Protein AF-A0A7Y9J6S9-F1 (afdb_monomer)

Structure (mmCIF, N/CA/C/O backbone):
data_AF-A0A7Y9J6S9-F1
#
_entry.id   AF-A0A7Y9J6S9-F1
#
loop_
_atom_site.group_PDB
_atom_site.id
_atom_site.type_symbol
_atom_site.label_atom_id
_atom_site.label_alt_id
_atom_site.label_comp_id
_atom_site.label_asym_id
_atom_site.label_entity_id
_atom_site.label_seq_id
_atom_site.pdbx_PDB_ins_code
_atom_site.Cartn_x
_atom_site.Cartn_y
_atom_site.Cartn_z
_atom_site.occupancy
_atom_site.B_iso_or_equiv
_atom_site.auth_seq_id
_atom_site.auth_comp_id
_atom_site.auth_asym_id
_atom_site.auth_atom_id
_atom_site.pdbx_PDB_model_num
ATOM 1 N N . MET A 1 1 ? -29.441 -12.252 9.678 1.00 47.00 1 MET A N 1
ATOM 2 C CA . MET A 1 1 ? -28.697 -13.513 9.481 1.00 47.00 1 MET A CA 1
ATOM 3 C C . MET A 1 1 ? -28.732 -13.876 8.002 1.00 47.00 1 MET A C 1
ATOM 5 O O . MET A 1 1 ? -29.676 -14.506 7.558 1.00 47.00 1 MET A O 1
ATOM 9 N N . MET A 1 2 ? -27.734 -13.419 7.250 1.00 43.47 2 MET A N 1
ATOM 10 C CA . MET A 1 2 ? -27.368 -13.850 5.893 1.00 43.47 2 MET A CA 1
ATOM 11 C C . MET A 1 2 ? -25.833 -13.794 5.923 1.00 43.47 2 MET A C 1
ATOM 13 O O . MET A 1 2 ? -25.312 -12.742 6.261 1.00 43.47 2 MET A O 1
ATOM 17 N N . GLY A 1 3 ? -25.049 -14.852 5.751 1.00 36.97 3 GLY A N 1
ATOM 18 C CA . GLY A 1 3 ? -25.221 -16.038 4.923 1.00 36.97 3 GLY A CA 1
ATOM 19 C C . GLY A 1 3 ? -24.042 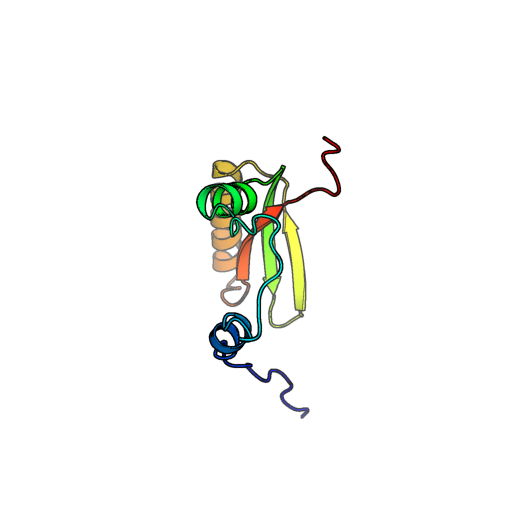-16.034 3.950 1.00 36.97 3 GLY A C 1
ATOM 20 O O . GLY A 1 3 ? -24.113 -15.367 2.921 1.00 36.97 3 GLY A O 1
ATOM 21 N N . ASP A 1 4 ? -22.956 -16.689 4.360 1.00 44.31 4 ASP A N 1
ATOM 22 C CA . ASP A 1 4 ? -21.620 -16.715 3.757 1.00 44.31 4 ASP A CA 1
ATOM 23 C C . ASP A 1 4 ? -21.607 -16.845 2.226 1.00 44.31 4 ASP A C 1
ATOM 25 O O . ASP A 1 4 ? -22.188 -17.770 1.656 1.00 44.31 4 ASP A O 1
ATOM 29 N N . ARG A 1 5 ? -20.885 -15.937 1.553 1.00 49.25 5 ARG A N 1
ATOM 30 C CA . ARG A 1 5 ? -20.575 -16.025 0.111 1.00 49.25 5 ARG A CA 1
ATOM 31 C C . ARG A 1 5 ? -19.086 -15.967 -0.224 1.00 49.25 5 ARG A C 1
ATOM 33 O O . ARG A 1 5 ? -18.735 -15.908 -1.399 1.00 49.25 5 ARG A O 1
ATOM 40 N N . PHE A 1 6 ? -18.203 -16.065 0.765 1.00 39.94 6 PHE A N 1
ATOM 41 C CA . PHE A 1 6 ? -16.784 -16.291 0.500 1.00 39.94 6 PHE A CA 1
ATOM 42 C C . PHE A 1 6 ? -16.523 -17.791 0.371 1.00 39.94 6 PHE A C 1
ATOM 44 O O . PHE A 1 6 ? -16.030 -18.441 1.287 1.00 39.94 6 PHE A O 1
ATOM 51 N N . ALA A 1 7 ? -16.870 -18.353 -0.787 1.00 40.53 7 ALA A N 1
ATOM 52 C CA . ALA A 1 7 ? -16.266 -19.608 -1.204 1.00 40.53 7 ALA A CA 1
ATOM 53 C C . ALA A 1 7 ? -14.783 -19.324 -1.482 1.00 40.53 7 ALA A C 1
ATOM 55 O O . ALA A 1 7 ? -14.431 -18.760 -2.523 1.00 40.53 7 ALA A O 1
ATOM 56 N N . SER A 1 8 ? -13.918 -19.677 -0.529 1.00 47.06 8 SER A N 1
ATOM 57 C CA . SER A 1 8 ? -12.490 -19.829 -0.771 1.00 47.06 8 SER A CA 1
ATOM 58 C C . SER A 1 8 ? -12.327 -20.890 -1.854 1.00 47.06 8 SER A C 1
ATOM 60 O O . SER A 1 8 ? -12.471 -22.085 -1.610 1.00 47.06 8 SER A O 1
ATOM 62 N N . HIS A 1 9 ? -12.089 -20.458 -3.088 1.00 40.41 9 HIS A N 1
ATOM 63 C CA . HIS A 1 9 ? -11.676 -21.383 -4.128 1.00 40.41 9 HIS A CA 1
ATOM 64 C C . HIS A 1 9 ? -10.227 -21.758 -3.798 1.00 40.41 9 HIS A C 1
ATOM 66 O O . HIS A 1 9 ? -9.369 -20.869 -3.800 1.00 40.41 9 HIS A O 1
ATOM 72 N N . PRO A 1 10 ? -9.927 -23.019 -3.435 1.00 39.97 10 PRO A N 1
ATOM 73 C CA . PRO A 1 10 ? -8.545 -23.429 -3.269 1.00 39.97 10 PRO A CA 1
ATOM 74 C C . PRO A 1 10 ? -7.833 -23.229 -4.610 1.00 39.97 10 PRO A C 1
ATOM 76 O O . PRO A 1 10 ? -8.348 -23.598 -5.664 1.00 39.97 10 PRO A O 1
ATOM 79 N N . CYS A 1 11 ? -6.650 -22.618 -4.560 1.00 41.34 11 CYS A N 1
ATOM 80 C CA . CYS A 1 11 ? -5.790 -22.295 -5.701 1.00 41.34 11 CYS A CA 1
ATOM 81 C C . CYS A 1 11 ? -5.156 -23.560 -6.329 1.00 41.34 11 CYS A C 1
ATOM 83 O O . CYS A 1 11 ? -3.971 -23.596 -6.639 1.00 41.34 11 CYS A O 1
ATOM 85 N N . THR A 1 12 ? -5.923 -24.643 -6.455 1.00 43.28 12 THR A N 1
ATOM 86 C CA . THR A 1 12 ? -5.482 -25.956 -6.947 1.00 43.28 12 THR A CA 1
ATOM 87 C C . THR A 1 12 ? -5.715 -26.157 -8.446 1.00 43.28 12 THR A C 1
ATOM 89 O O . THR A 1 12 ? -5.281 -27.167 -8.988 1.00 43.28 12 THR A O 1
ATOM 92 N N . ASP A 1 13 ? -6.341 -25.203 -9.144 1.00 42.28 13 ASP A N 1
ATOM 93 C CA . ASP A 1 13 ? -6.607 -25.307 -10.590 1.00 42.28 13 ASP A CA 1
ATOM 94 C C . ASP A 1 13 ? -5.499 -24.731 -11.493 1.00 42.28 13 ASP A C 1
ATOM 96 O O . ASP A 1 13 ? -5.555 -24.899 -12.714 1.00 42.28 13 ASP A O 1
ATOM 100 N N . LEU A 1 14 ? -4.449 -24.114 -10.931 1.00 46.19 14 LEU A N 1
ATOM 101 C CA . LEU A 1 14 ? -3.353 -23.556 -11.738 1.00 46.19 14 LEU A CA 1
ATOM 102 C C . LEU A 1 14 ? -2.584 -24.652 -12.504 1.00 46.19 14 LEU A C 1
ATOM 104 O O . LEU A 1 14 ? -2.203 -24.461 -13.657 1.00 46.19 14 LEU A O 1
ATOM 108 N N . GLU A 1 15 ? -2.422 -25.838 -11.906 1.00 44.34 15 GLU A N 1
ATOM 109 C CA . GLU A 1 15 ? -1.678 -26.951 -12.517 1.00 44.34 15 GLU A CA 1
ATOM 110 C C . GLU A 1 15 ? -2.413 -27.605 -13.698 1.00 44.34 15 GLU A C 1
ATOM 112 O O . GLU A 1 15 ? -1.786 -28.210 -14.572 1.00 44.34 15 GLU A O 1
ATOM 117 N N . ARG A 1 16 ? -3.746 -27.474 -13.771 1.00 45.31 16 ARG A N 1
ATOM 118 C CA . ARG A 1 16 ? -4.541 -28.003 -14.890 1.00 45.31 16 ARG A CA 1
ATOM 119 C C . ARG A 1 16 ? -4.407 -27.130 -16.137 1.00 45.31 16 ARG A C 1
ATOM 121 O O . ARG A 1 16 ? -4.424 -27.666 -17.243 1.00 45.31 16 ARG A O 1
ATOM 128 N N . SER A 1 17 ? -4.243 -25.819 -15.966 1.00 51.09 17 SER A N 1
ATOM 129 C CA . SER A 1 17 ? -4.164 -24.870 -17.082 1.00 51.09 17 SER A CA 1
ATOM 130 C C . SER A 1 17 ? -2.811 -24.878 -17.807 1.00 51.09 17 SER A C 1
ATOM 132 O O . SER A 1 17 ? -2.711 -24.329 -18.900 1.00 51.09 17 SER A O 1
ATOM 134 N N . LEU A 1 18 ? -1.784 -25.508 -17.223 1.00 54.47 18 LEU A N 1
ATOM 135 C CA . LEU A 1 18 ? -0.414 -25.557 -17.751 1.00 54.47 18 LEU A CA 1
ATOM 136 C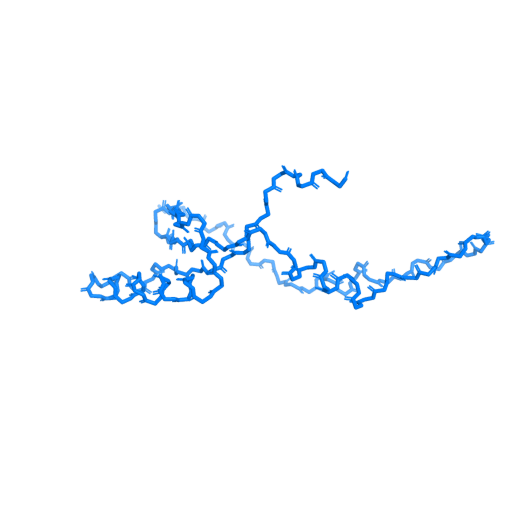 C . LEU A 1 18 ? -0.079 -26.855 -18.508 1.00 54.47 18 LEU A C 1
ATOM 138 O O . LEU A 1 18 ? 1.057 -27.029 -18.947 1.00 54.47 18 LEU A O 1
ATOM 142 N N . ARG A 1 19 ? -1.028 -27.789 -18.674 1.00 50.31 19 ARG A N 1
ATOM 143 C CA . ARG A 1 19 ? -0.779 -29.001 -19.470 1.00 50.31 19 ARG A CA 1
ATOM 144 C C . ARG A 1 19 ? -0.950 -28.703 -20.963 1.00 50.31 19 ARG A C 1
ATOM 146 O O . ARG A 1 19 ? -2.057 -28.346 -21.366 1.00 50.31 19 ARG A O 1
ATOM 153 N N . PRO A 1 20 ? 0.080 -28.903 -21.803 1.00 48.16 20 PRO A N 1
ATOM 154 C CA . PRO A 1 20 ? -0.085 -28.770 -23.240 1.00 48.16 20 PRO A CA 1
ATOM 155 C C . PRO A 1 20 ? -0.981 -29.903 -23.755 1.00 48.16 20 PRO A C 1
ATOM 157 O O . PRO A 1 20 ? -0.756 -31.082 -23.469 1.00 48.16 20 PRO A O 1
ATOM 160 N N . ALA A 1 21 ? -2.024 -29.534 -24.499 1.00 53.03 21 ALA A N 1
ATOM 161 C CA . ALA A 1 21 ? -2.858 -30.478 -25.227 1.00 53.03 21 ALA A CA 1
ATOM 162 C C . ALA A 1 21 ? -2.017 -31.099 -26.352 1.00 53.03 21 ALA A C 1
ATOM 164 O O . ALA A 1 21 ? -1.552 -30.398 -27.246 1.00 53.03 21 ALA A O 1
ATOM 165 N N . GLY A 1 22 ? -1.770 -32.407 -26.285 1.00 46.69 22 GLY A N 1
ATOM 166 C CA . GLY A 1 22 ? -1.064 -33.122 -27.345 1.00 46.69 22 GLY A CA 1
ATOM 167 C C . GLY A 1 22 ? -1.904 -33.204 -28.622 1.00 46.69 22 GLY A C 1
ATOM 168 O O . GLY A 1 22 ? -3.079 -33.564 -28.550 1.00 46.69 22 GLY A O 1
ATOM 169 N N . GLY A 1 23 ? -1.286 -32.913 -29.774 1.00 41.62 23 GLY A N 1
ATOM 170 C CA . GLY A 1 23 ? -1.873 -33.166 -31.094 1.00 41.62 23 GLY A CA 1
ATOM 171 C C . GLY A 1 23 ? -1.289 -32.353 -32.257 1.00 41.62 23 GLY A C 1
ATOM 172 O O . GLY A 1 23 ? -1.957 -31.451 -32.736 1.00 41.62 23 GLY A O 1
ATOM 173 N N . GLU A 1 24 ? -0.086 -32.746 -32.692 1.00 46.28 24 GLU A N 1
ATOM 174 C CA . GLU A 1 24 ? 0.542 -32.631 -34.030 1.00 46.28 24 GLU A CA 1
ATOM 175 C C . GLU A 1 24 ? 0.816 -31.265 -34.708 1.00 46.28 24 GLU A C 1
ATOM 177 O O . GLU A 1 24 ? 0.072 -30.294 -34.668 1.00 46.28 24 GLU A O 1
ATOM 182 N N . GLU A 1 25 ? 1.989 -31.246 -35.340 1.00 51.56 25 GLU A N 1
ATOM 183 C CA . GLU A 1 25 ? 2.902 -30.139 -35.606 1.00 51.56 25 GLU A CA 1
ATOM 184 C C . GLU A 1 25 ? 2.692 -29.508 -36.996 1.00 51.56 25 GLU A C 1
ATOM 186 O O . GLU A 1 25 ? 2.650 -30.200 -38.012 1.00 51.56 25 GLU A O 1
ATOM 191 N N . THR A 1 26 ? 2.645 -28.173 -37.066 1.00 41.78 26 THR A N 1
ATOM 192 C CA . THR A 1 26 ? 3.152 -27.434 -38.235 1.00 41.78 26 THR A CA 1
ATOM 193 C C . THR A 1 26 ? 3.951 -26.220 -37.771 1.00 41.78 26 THR A C 1
ATOM 195 O O . THR A 1 26 ? 3.487 -25.391 -36.994 1.00 41.78 26 THR A O 1
ATOM 198 N N . ALA A 1 27 ? 5.201 -26.179 -38.224 1.00 50.62 27 ALA A N 1
ATOM 199 C CA . ALA A 1 27 ? 6.267 -25.324 -37.738 1.00 50.62 27 ALA A CA 1
ATOM 200 C C . ALA A 1 27 ? 6.097 -23.834 -38.089 1.00 50.62 27 ALA A C 1
ATOM 202 O O . ALA A 1 27 ? 6.127 -23.446 -39.256 1.00 50.62 27 ALA A O 1
ATOM 203 N N . ALA A 1 28 ? 6.069 -23.002 -37.052 1.00 41.62 28 ALA A N 1
ATOM 204 C CA . ALA A 1 28 ? 6.773 -21.725 -36.976 1.00 41.62 28 ALA A CA 1
ATOM 205 C C . A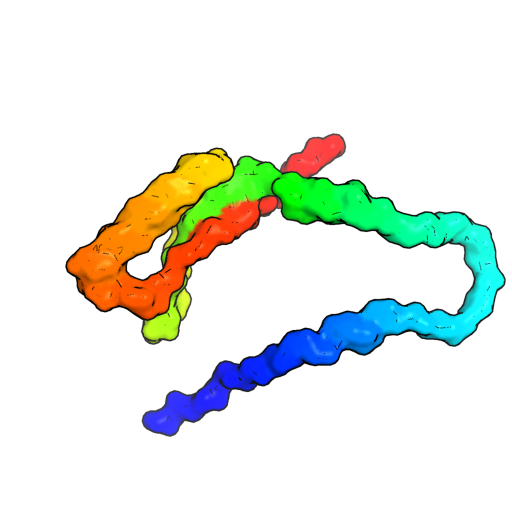LA A 1 28 ? 7.192 -21.571 -35.507 1.00 41.62 28 ALA A C 1
ATOM 207 O O . ALA A 1 28 ? 6.365 -21.787 -34.627 1.00 41.62 28 ALA A O 1
ATOM 208 N N . GLY A 1 29 ? 8.481 -21.324 -35.256 1.00 44.19 29 GLY A N 1
ATOM 209 C CA . GLY A 1 29 ? 9.128 -21.455 -33.947 1.00 44.19 29 GLY A CA 1
ATOM 210 C C . GLY A 1 29 ? 8.305 -20.910 -32.783 1.00 44.19 29 GLY A C 1
ATOM 211 O O . GLY A 1 29 ? 8.225 -19.704 -32.582 1.00 44.19 29 GLY A O 1
ATOM 212 N N . ALA A 1 30 ? 7.718 -21.812 -32.002 1.00 54.47 30 ALA A N 1
ATOM 213 C CA . ALA A 1 30 ? 7.172 -21.475 -30.702 1.00 54.47 30 ALA A CA 1
ATOM 214 C C . ALA A 1 30 ? 8.325 -21.558 -29.700 1.00 54.47 30 ALA A C 1
ATOM 216 O O . ALA A 1 30 ? 8.442 -22.524 -28.945 1.00 54.47 30 ALA A O 1
ATOM 217 N N . GLU A 1 31 ? 9.223 -20.571 -29.741 1.00 64.44 31 GLU A N 1
ATOM 218 C CA . GLU A 1 31 ? 9.995 -20.256 -28.545 1.00 64.44 31 GLU A CA 1
ATOM 219 C C . GLU A 1 31 ? 8.958 -19.945 -27.464 1.00 64.44 31 GLU A C 1
ATOM 221 O O . GLU A 1 31 ? 8.158 -19.016 -27.590 1.00 64.44 31 GLU A O 1
ATOM 226 N N . GLY A 1 32 ? 8.881 -20.811 -26.449 1.00 66.81 32 GLY A N 1
ATOM 227 C CA . GLY A 1 32 ? 8.120 -20.500 -25.245 1.00 66.81 32 GLY A CA 1
ATOM 228 C C . GLY A 1 32 ? 8.591 -19.152 -24.694 1.00 66.81 32 GLY A C 1
ATOM 229 O O . GLY A 1 32 ? 9.709 -18.739 -25.007 1.00 66.81 32 GLY A O 1
ATOM 230 N N . PRO A 1 33 ? 7.761 -18.455 -23.902 1.00 69.94 33 PRO A N 1
ATOM 231 C CA . PRO A 1 33 ? 8.145 -17.151 -23.382 1.00 69.94 33 PRO A CA 1
ATOM 232 C C . PRO A 1 33 ? 9.520 -17.258 -22.727 1.00 69.94 33 PRO A C 1
ATOM 234 O O . PRO A 1 33 ? 9.764 -18.191 -21.953 1.00 69.94 33 PRO A O 1
ATOM 237 N N . ASP A 1 34 ? 10.412 -16.322 -23.052 1.00 85.44 34 ASP A N 1
ATOM 238 C CA . ASP A 1 34 ? 11.618 -16.152 -22.261 1.00 85.44 34 ASP A CA 1
ATOM 239 C C . ASP A 1 34 ? 11.153 -15.807 -20.846 1.00 85.44 34 ASP A C 1
ATOM 241 O O . ASP A 1 34 ? 10.670 -14.712 -20.566 1.00 85.44 34 ASP A O 1
ATOM 245 N N . TRP A 1 35 ? 11.220 -16.791 -19.954 1.00 81.25 35 TRP A N 1
ATOM 246 C CA . TRP A 1 35 ? 10.726 -16.657 -18.593 1.00 81.25 35 TRP A CA 1
ATOM 247 C C . TRP A 1 35 ? 11.481 -15.575 -17.816 1.00 81.25 35 TRP A C 1
ATOM 249 O O . TRP A 1 35 ? 10.935 -15.050 -16.848 1.00 81.25 35 TRP A O 1
ATOM 259 N N . ILE A 1 36 ? 12.701 -15.221 -18.238 1.00 83.56 36 ILE A N 1
ATOM 260 C CA . ILE A 1 36 ? 13.469 -14.114 -17.664 1.00 83.56 36 ILE A CA 1
ATOM 261 C C . ILE A 1 36 ? 12.867 -12.783 -18.111 1.00 83.56 36 ILE A C 1
ATOM 263 O O . ILE A 1 36 ? 12.614 -11.925 -17.269 1.00 83.56 36 ILE A O 1
ATOM 267 N N . GLU A 1 37 ? 12.586 -12.623 -19.403 1.00 79.75 37 GLU A N 1
ATOM 268 C CA . GLU A 1 37 ? 11.914 -11.435 -19.940 1.00 79.75 37 GLU A CA 1
ATOM 269 C C . GLU A 1 37 ? 10.499 -11.286 -19.365 1.00 79.75 37 GLU A C 1
ATOM 271 O O . GLU A 1 37 ? 10.114 -10.203 -18.931 1.00 79.75 37 GLU A O 1
ATOM 276 N N . ALA A 1 38 ? 9.748 -12.384 -19.267 1.00 74.69 38 ALA A N 1
ATOM 277 C CA . ALA A 1 38 ? 8.422 -12.393 -18.661 1.00 74.69 38 ALA A CA 1
ATOM 278 C C . ALA A 1 38 ? 8.468 -12.010 -17.172 1.00 74.69 38 ALA A C 1
ATOM 280 O O . ALA A 1 38 ? 7.602 -11.274 -16.704 1.00 74.69 38 ALA A O 1
ATOM 281 N N . LEU A 1 39 ? 9.478 -12.470 -16.424 1.00 75.94 39 LEU A N 1
ATOM 282 C CA . LEU A 1 39 ? 9.671 -12.081 -15.026 1.00 75.94 39 LEU A CA 1
ATOM 283 C C . LEU A 1 39 ? 10.068 -10.604 -14.901 1.00 75.94 39 LEU A C 1
ATOM 285 O O . LEU A 1 39 ? 9.514 -9.896 -14.065 1.00 75.94 39 LEU A O 1
ATOM 289 N N . ALA A 1 40 ? 10.959 -10.119 -15.767 1.00 77.88 40 ALA A N 1
ATOM 290 C CA . ALA A 1 40 ? 11.348 -8.713 -15.805 1.00 77.88 40 ALA A CA 1
ATOM 291 C C . ALA A 1 40 ? 10.159 -7.798 -16.144 1.00 77.88 40 ALA A C 1
ATOM 293 O O . ALA A 1 40 ? 9.982 -6.764 -15.509 1.00 77.88 40 ALA A O 1
ATOM 294 N N . ALA A 1 41 ? 9.304 -8.204 -17.086 1.00 72.06 41 ALA A N 1
ATOM 295 C CA . ALA A 1 41 ? 8.081 -7.485 -17.435 1.00 72.06 41 ALA A CA 1
ATOM 296 C C . ALA A 1 41 ? 7.039 -7.498 -16.304 1.00 72.06 41 ALA A C 1
ATOM 298 O O . ALA A 1 41 ? 6.252 -6.563 -16.184 1.00 72.06 41 ALA A O 1
ATOM 299 N N . LEU A 1 42 ? 7.024 -8.538 -15.460 1.00 69.44 42 LEU A N 1
ATOM 300 C CA . LEU A 1 42 ? 6.210 -8.533 -14.245 1.00 69.44 42 LEU A CA 1
ATOM 301 C C . LEU A 1 42 ? 6.752 -7.526 -13.223 1.00 69.44 42 LEU A C 1
ATOM 303 O O . LEU A 1 42 ? 5.958 -6.865 -12.559 1.00 69.44 42 LEU A O 1
ATOM 307 N N . ASP A 1 43 ? 8.069 -7.406 -13.081 1.00 74.75 43 ASP A N 1
ATOM 308 C CA . ASP A 1 43 ? 8.696 -6.477 -12.133 1.00 74.75 43 ASP A CA 1
ATOM 309 C C . ASP A 1 43 ? 8.674 -5.011 -12.605 1.00 74.75 43 ASP A C 1
ATOM 311 O O . ASP A 1 43 ? 8.733 -4.102 -11.769 1.00 74.75 43 ASP A O 1
ATOM 315 N N . ASP A 1 44 ? 8.531 -4.767 -13.911 1.00 83.50 44 ASP A N 1
ATOM 316 C CA . ASP A 1 44 ? 8.423 -3.424 -14.483 1.00 83.50 44 ASP A CA 1
ATOM 317 C C . ASP A 1 44 ? 7.081 -2.766 -14.132 1.00 83.50 44 ASP A C 1
ATOM 319 O O . ASP A 1 44 ? 6.009 -3.254 -14.484 1.00 83.50 44 ASP A O 1
ATOM 323 N N . CYS A 1 45 ? 7.123 -1.643 -13.418 1.00 90.88 45 CYS A N 1
ATOM 324 C CA . CYS A 1 45 ? 5.939 -0.871 -13.048 1.00 90.88 45 CYS A CA 1
ATOM 325 C C . CYS A 1 45 ? 6.248 0.630 -13.012 1.00 90.88 45 CYS A C 1
ATOM 327 O O . CYS A 1 45 ? 7.374 1.047 -12.741 1.00 90.88 45 CYS A O 1
ATOM 329 N N . ASP A 1 46 ? 5.228 1.457 -13.248 1.00 91.81 46 ASP A N 1
ATOM 330 C CA . ASP A 1 46 ? 5.354 2.922 -13.273 1.00 91.81 46 ASP A CA 1
ATOM 331 C C . ASP A 1 46 ? 5.501 3.528 -11.867 1.00 91.81 46 ASP A C 1
ATOM 333 O O . ASP A 1 46 ? 5.804 4.712 -11.703 1.00 91.81 46 ASP A O 1
ATOM 337 N N . GLY A 1 47 ? 5.271 2.717 -10.837 1.00 94.00 47 GLY A N 1
ATOM 338 C CA . GLY A 1 47 ? 5.414 3.080 -9.439 1.00 94.00 47 GLY A CA 1
ATOM 339 C C . GLY A 1 47 ? 4.656 2.119 -8.538 1.00 94.00 47 GLY A C 1
ATOM 340 O O . GLY A 1 47 ? 4.211 1.047 -8.951 1.00 94.00 47 GLY A O 1
ATOM 341 N N . TYR A 1 48 ? 4.478 2.530 -7.291 1.00 95.69 48 TYR A N 1
ATOM 342 C CA . TYR A 1 48 ? 3.789 1.744 -6.279 1.00 95.69 48 TYR A CA 1
ATOM 343 C C . TYR A 1 48 ? 2.651 2.544 -5.657 1.00 95.69 48 TYR A C 1
ATOM 345 O O . TYR A 1 48 ? 2.751 3.756 -5.468 1.00 95.69 48 TYR A O 1
ATOM 353 N N . VAL A 1 49 ? 1.574 1.854 -5.309 1.00 97.44 49 VAL A N 1
ATOM 354 C CA . VAL A 1 49 ? 0.451 2.399 -4.543 1.00 97.44 49 VAL A CA 1
ATOM 355 C C . VAL A 1 49 ? 0.340 1.601 -3.252 1.00 97.44 49 VAL A C 1
ATOM 357 O O . VAL A 1 49 ? 0.489 0.380 -3.255 1.00 97.44 49 VAL A O 1
ATOM 360 N N . VAL A 1 50 ? 0.085 2.284 -2.142 1.00 98.38 50 VAL A N 1
ATOM 361 C CA . VAL A 1 50 ? -0.254 1.642 -0.873 1.00 98.38 50 VAL A CA 1
ATOM 362 C C . VAL A 1 50 ? -1.771 1.623 -0.745 1.00 98.38 50 VAL A C 1
ATOM 364 O O . VAL A 1 50 ? -2.402 2.676 -0.707 1.00 98.38 50 VAL A O 1
ATOM 367 N N . LEU A 1 51 ? -2.348 0.428 -0.702 1.00 98.38 51 LEU A N 1
ATOM 368 C CA . LEU A 1 51 ? -3.765 0.202 -0.456 1.00 98.38 51 LEU A CA 1
ATOM 369 C C . LEU A 1 51 ? -4.016 0.002 1.034 1.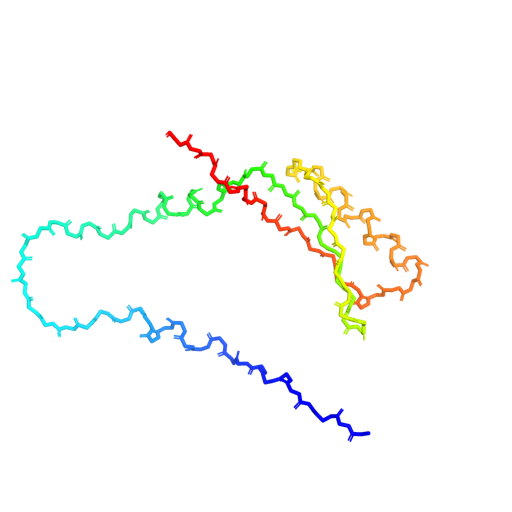00 98.38 51 LEU A C 1
ATOM 371 O O . LEU A 1 51 ? -3.290 -0.757 1.683 1.00 98.38 51 LEU A O 1
ATOM 375 N N . VAL A 1 52 ? -5.072 0.629 1.538 1.00 98.50 52 VAL A N 1
ATOM 376 C CA . VAL A 1 52 ? -5.645 0.385 2.865 1.00 98.50 52 VAL A CA 1
ATOM 377 C C . VAL A 1 52 ? -7.026 -0.220 2.650 1.00 98.50 52 VAL A C 1
ATOM 379 O O . VAL A 1 52 ? -7.851 0.365 1.961 1.00 98.50 52 VAL A O 1
ATOM 382 N N . ILE A 1 53 ? -7.248 -1.426 3.166 1.00 98.31 53 ILE A N 1
ATOM 383 C CA . ILE A 1 53 ? -8.451 -2.222 2.906 1.00 98.31 53 ILE A CA 1
ATOM 384 C C . ILE A 1 53 ? -9.100 -2.559 4.243 1.00 98.31 53 ILE A C 1
ATOM 386 O O . ILE A 1 53 ? -8.510 -3.292 5.041 1.00 98.31 53 ILE A O 1
ATOM 390 N N . ASP A 1 54 ? -10.311 -2.067 4.475 1.00 97.81 54 ASP A N 1
ATOM 391 C CA . ASP A 1 54 ? -11.110 -2.422 5.645 1.00 97.81 54 ASP A CA 1
ATOM 392 C C . ASP A 1 54 ? -12.043 -3.603 5.303 1.00 97.81 54 ASP A C 1
ATOM 394 O O . ASP A 1 54 ? -12.982 -3.456 4.511 1.00 97.81 54 ASP A O 1
ATOM 398 N N . PRO A 1 55 ? -11.817 -4.800 5.880 1.00 96.62 55 PRO A N 1
ATOM 399 C CA . PRO A 1 55 ? -12.644 -5.967 5.591 1.00 96.62 55 PRO A CA 1
ATOM 400 C C . PRO A 1 55 ? -14.067 -5.876 6.165 1.00 96.62 55 PRO A C 1
ATOM 402 O O . PRO A 1 55 ? -14.936 -6.619 5.706 1.00 96.62 55 PRO A O 1
ATOM 405 N N . GLN A 1 56 ? -14.325 -5.014 7.155 1.00 96.69 56 GLN A N 1
ATOM 406 C CA . GLN A 1 56 ? -15.647 -4.871 7.776 1.00 96.69 56 GLN A CA 1
ATOM 407 C C . GLN A 1 56 ? -16.585 -4.019 6.920 1.00 96.69 56 GLN A C 1
ATOM 409 O O . GLN A 1 56 ? -17.783 -4.302 6.842 1.00 96.69 56 GLN A O 1
ATOM 414 N N . THR A 1 57 ? -16.046 -2.980 6.282 1.00 95.75 57 THR A N 1
ATOM 415 C CA . THR A 1 57 ? -16.810 -2.004 5.486 1.00 95.75 57 THR A CA 1
ATOM 416 C C . THR A 1 57 ? -16.686 -2.226 3.980 1.00 95.75 57 THR A C 1
ATOM 418 O O . THR A 1 57 ? -17.509 -1.715 3.222 1.00 95.75 57 THR A O 1
ATOM 421 N N . ALA A 1 58 ? -15.706 -3.027 3.547 1.00 94.31 58 ALA A N 1
ATOM 422 C CA . ALA A 1 58 ? -15.288 -3.172 2.152 1.00 94.31 58 ALA A CA 1
ATOM 423 C C . ALA A 1 58 ? -14.768 -1.863 1.524 1.00 94.31 58 ALA A C 1
ATOM 425 O O . ALA A 1 58 ? -14.736 -1.737 0.297 1.00 94.31 58 ALA A O 1
ATOM 426 N N . GLU A 1 59 ? -14.347 -0.904 2.353 1.00 97.25 59 GLU A N 1
ATOM 427 C CA . GLU A 1 59 ? -13.690 0.318 1.901 1.00 97.25 59 GLU A CA 1
ATOM 428 C C . GLU A 1 59 ? -12.239 0.037 1.490 1.00 97.25 59 GLU A C 1
ATOM 430 O O . GLU A 1 59 ? -11.536 -0.784 2.090 1.00 97.25 59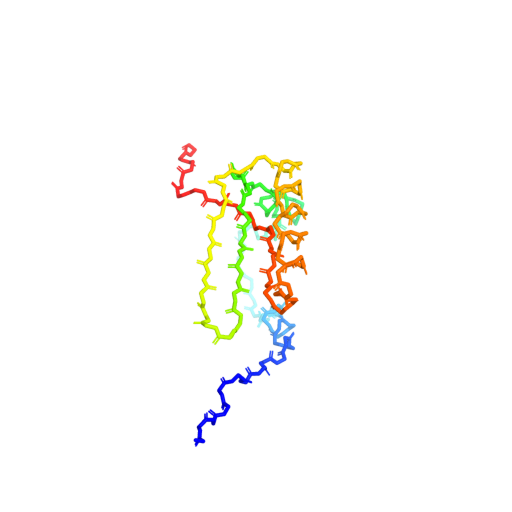 GLU A O 1
ATOM 435 N N . VAL A 1 60 ? -11.809 0.708 0.418 1.00 97.69 60 VAL A N 1
ATOM 436 C CA . VAL A 1 60 ? -10.451 0.622 -0.120 1.00 97.69 60 VAL A CA 1
ATOM 437 C C . VAL A 1 60 ? -9.957 2.026 -0.431 1.00 97.69 60 VAL A C 1
ATOM 439 O O . VAL A 1 60 ? -10.461 2.668 -1.354 1.00 97.69 60 VAL A O 1
ATOM 442 N N . ASP A 1 61 ? -8.929 2.454 0.290 1.00 97.38 61 ASP A N 1
ATOM 443 C CA . ASP A 1 61 ? -8.202 3.690 0.022 1.00 97.38 61 ASP A CA 1
ATOM 444 C C . ASP A 1 61 ? -6.887 3.401 -0.697 1.00 97.38 61 ASP A C 1
ATOM 446 O O . ASP A 1 61 ? -6.247 2.365 -0.493 1.00 97.38 61 ASP A O 1
ATOM 450 N N . ALA A 1 62 ? -6.467 4.340 -1.542 1.00 97.31 62 ALA A N 1
ATOM 451 C CA . ALA A 1 62 ? -5.237 4.256 -2.315 1.00 97.31 62 ALA A CA 1
ATOM 452 C C . ALA A 1 62 ? 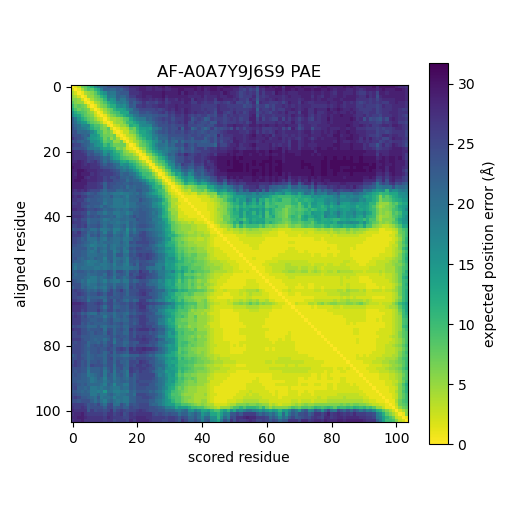-4.365 5.493 -2.078 1.00 97.31 62 ALA A C 1
ATOM 454 O O . ALA A 1 62 ? -4.803 6.627 -2.272 1.00 97.31 62 ALA A O 1
ATOM 455 N N . HIS A 1 63 ? -3.103 5.265 -1.718 1.00 97.44 63 HIS A N 1
ATOM 456 C CA . HIS A 1 63 ? -2.099 6.303 -1.503 1.00 97.44 63 HIS A CA 1
ATOM 457 C C . HIS A 1 63 ? -0.942 6.144 -2.495 1.00 97.44 63 HIS A C 1
ATOM 459 O O . HIS A 1 63 ? -0.436 5.037 -2.686 1.00 97.44 63 HIS A O 1
ATOM 465 N N . GLY A 1 64 ? -0.501 7.243 -3.110 1.00 94.81 64 GLY A N 1
ATOM 466 C CA . GLY A 1 64 ? 0.588 7.256 -4.091 1.00 94.81 64 GLY A CA 1
ATOM 467 C C . GLY A 1 64 ? 0.250 8.079 -5.343 1.00 94.81 64 GLY A C 1
ATOM 468 O O . GLY A 1 64 ? -0.709 8.854 -5.319 1.00 94.81 64 GLY A O 1
ATOM 469 N N . PRO A 1 65 ? 1.019 7.926 -6.438 1.00 95.69 65 PRO A N 1
ATOM 470 C CA . PRO A 1 65 ? 2.102 6.954 -6.618 1.00 95.69 65 PRO A CA 1
ATOM 471 C C . PRO A 1 65 ? 3.359 7.270 -5.796 1.00 95.69 65 PRO A C 1
ATOM 473 O O . PRO A 1 65 ? 3.669 8.429 -5.526 1.00 95.69 65 PRO A O 1
ATOM 476 N N . TYR A 1 66 ? 4.100 6.224 -5.444 1.00 94.19 66 TYR A N 1
ATOM 477 C CA . TYR A 1 66 ? 5.381 6.279 -4.743 1.00 94.19 66 TYR A CA 1
ATOM 478 C C . TYR A 1 66 ? 6.486 5.579 -5.540 1.00 94.19 66 TYR A C 1
ATOM 480 O O . TYR A 1 66 ? 6.221 4.660 -6.322 1.00 94.19 66 TYR A O 1
ATOM 488 N N . GLY A 1 67 ? 7.741 5.957 -5.277 1.00 91.75 67 GLY A N 1
ATOM 489 C CA . GLY A 1 67 ? 8.891 5.101 -5.574 1.00 91.75 67 GLY A CA 1
ATOM 490 C C . GLY A 1 67 ? 8.949 3.892 -4.628 1.00 91.75 67 GLY A C 1
ATOM 491 O O . GLY A 1 67 ? 8.309 3.891 -3.579 1.00 91.75 67 GLY A O 1
ATOM 492 N N . GLY A 1 68 ? 9.727 2.860 -4.977 1.00 87.31 68 GLY A N 1
ATOM 493 C CA . GLY A 1 68 ? 9.781 1.596 -4.220 1.00 87.31 68 GLY A CA 1
ATOM 494 C C . GLY A 1 68 ? 10.087 1.758 -2.720 1.00 87.31 68 GLY A C 1
ATOM 495 O O . GLY A 1 68 ? 9.265 1.356 -1.896 1.00 87.31 68 GLY A O 1
ATOM 496 N N . PRO A 1 69 ? 11.222 2.373 -2.332 1.00 93.81 69 PRO A N 1
ATOM 497 C CA . PRO A 1 69 ? 11.537 2.610 -0.921 1.00 93.81 69 PRO A CA 1
ATOM 498 C C . PRO A 1 69 ? 10.509 3.499 -0.207 1.00 93.81 69 PRO A C 1
ATOM 500 O O . PRO A 1 69 ? 10.133 3.208 0.927 1.00 93.81 69 PRO A O 1
ATOM 503 N N . ASP A 1 70 ? 10.007 4.537 -0.882 1.00 95.88 70 ASP A N 1
ATOM 504 C CA . ASP A 1 70 ? 9.025 5.467 -0.311 1.00 95.88 70 ASP A CA 1
ATOM 505 C C . ASP A 1 70 ? 7.687 4.773 -0.020 1.00 95.88 70 ASP A C 1
ATOM 507 O O . ASP A 1 70 ? 7.056 5.046 1.000 1.00 95.88 70 ASP A O 1
ATOM 511 N N . ALA A 1 71 ? 7.278 3.819 -0.864 1.00 96.62 71 ALA A N 1
ATOM 512 C CA . ALA A 1 71 ? 6.075 3.019 -0.650 1.00 96.62 71 ALA A CA 1
ATOM 513 C C . ALA A 1 71 ? 6.173 2.155 0.615 1.00 96.62 71 ALA A C 1
ATOM 515 O O . ALA A 1 71 ? 5.190 2.018 1.343 1.00 96.62 71 ALA A O 1
ATOM 516 N N . ALA A 1 72 ? 7.356 1.599 0.903 1.00 97.50 72 ALA A N 1
ATOM 517 C CA . ALA A 1 72 ? 7.593 0.826 2.121 1.00 97.50 72 ALA A CA 1
ATOM 518 C C . ALA A 1 72 ? 7.497 1.703 3.376 1.00 97.50 72 ALA A C 1
ATOM 520 O O . ALA A 1 72 ? 6.829 1.323 4.337 1.00 97.50 72 ALA A O 1
ATOM 521 N N . VAL A 1 73 ? 8.091 2.900 3.341 1.00 98.25 73 VAL A N 1
ATOM 522 C CA . VAL A 1 73 ? 8.003 3.876 4.440 1.00 98.25 73 VAL A CA 1
ATOM 523 C C . VAL A 1 73 ? 6.557 4.336 4.658 1.00 98.25 73 VAL A C 1
ATOM 525 O O . VAL A 1 73 ? 6.093 4.399 5.799 1.00 98.25 73 VAL A O 1
ATOM 528 N N . ALA A 1 74 ? 5.823 4.624 3.579 1.00 98.19 74 ALA A N 1
ATOM 529 C CA . ALA A 1 74 ? 4.420 5.023 3.652 1.00 98.19 74 ALA A CA 1
ATOM 530 C C . ALA A 1 74 ? 3.534 3.905 4.227 1.00 98.19 74 ALA A C 1
ATOM 532 O O . ALA A 1 74 ? 2.709 4.166 5.103 1.00 98.19 74 ALA A O 1
ATOM 533 N N . ALA A 1 75 ? 3.731 2.657 3.789 1.00 98.31 75 ALA A N 1
ATOM 534 C CA . ALA A 1 75 ? 2.986 1.506 4.292 1.00 98.31 75 ALA A CA 1
ATOM 535 C C . ALA A 1 75 ? 3.243 1.240 5.783 1.00 98.31 75 ALA A C 1
ATOM 537 O O . ALA A 1 75 ? 2.292 0.994 6.526 1.00 98.31 75 ALA A O 1
ATOM 538 N N . ASP A 1 76 ? 4.497 1.330 6.232 1.00 98.56 76 ASP A N 1
ATOM 539 C CA . ASP A 1 76 ? 4.864 1.159 7.644 1.00 98.56 76 ASP A CA 1
ATOM 540 C C . ASP A 1 76 ? 4.269 2.267 8.530 1.00 98.56 76 ASP A C 1
ATOM 542 O O . ASP A 1 76 ? 3.710 2.001 9.599 1.00 98.56 76 ASP A O 1
ATOM 546 N N . SER A 1 77 ? 4.290 3.507 8.034 1.00 98.44 77 SER A N 1
ATOM 547 C CA . SER A 1 77 ? 3.680 4.654 8.716 1.00 98.44 77 SER A CA 1
ATOM 548 C C . SER A 1 77 ? 2.160 4.497 8.851 1.00 98.44 77 SER A C 1
ATOM 550 O O . SER A 1 77 ? 1.614 4.697 9.937 1.00 98.44 77 SER A O 1
ATOM 552 N N . LEU A 1 78 ? 1.473 4.089 7.775 1.00 98.31 78 LEU A N 1
ATOM 553 C CA . LEU A 1 78 ? 0.028 3.825 7.785 1.00 98.31 78 LEU A CA 1
ATOM 554 C C . LEU A 1 78 ? -0.331 2.679 8.734 1.00 98.31 78 LEU A C 1
ATOM 556 O O . LEU A 1 78 ? -1.248 2.817 9.542 1.00 98.31 78 LEU A O 1
ATOM 560 N N . ARG A 1 79 ? 0.416 1.569 8.686 1.00 98.06 79 ARG A N 1
ATOM 561 C CA . ARG A 1 79 ? 0.213 0.435 9.595 1.00 98.06 79 ARG A CA 1
ATOM 562 C C . ARG A 1 79 ? 0.357 0.865 11.055 1.00 98.06 79 ARG A C 1
ATOM 564 O O . ARG A 1 79 ? -0.522 0.565 11.859 1.00 98.06 79 ARG A O 1
ATOM 571 N N . SER A 1 80 ? 1.402 1.628 11.370 1.00 98.38 80 SER A N 1
ATOM 572 C CA . SER A 1 80 ? 1.642 2.146 12.720 1.00 98.38 80 SER A CA 1
ATOM 573 C C . SER A 1 80 ? 0.508 3.054 13.215 1.00 98.38 80 SER A C 1
ATOM 575 O O . SER A 1 80 ? 0.099 2.942 14.371 1.00 98.38 80 SER A O 1
ATOM 577 N N . SER A 1 81 ? -0.037 3.920 12.350 1.00 98.31 81 SER A N 1
ATOM 578 C CA . SER A 1 81 ? -1.183 4.783 12.686 1.00 98.31 81 SER A CA 1
ATOM 579 C C . SER A 1 81 ? -2.442 3.966 12.977 1.00 98.31 81 SER A C 1
ATOM 581 O O . SER A 1 81 ? -3.064 4.131 14.024 1.00 98.31 81 SER A O 1
ATOM 583 N N . LEU A 1 82 ? -2.779 3.023 12.093 1.00 98.19 82 LEU A N 1
ATOM 584 C CA . LEU A 1 82 ? -3.943 2.149 12.251 1.00 98.19 82 LEU A CA 1
ATOM 585 C C . LEU A 1 82 ? -3.834 1.277 13.512 1.00 98.19 82 LEU A C 1
ATOM 587 O O . LEU A 1 82 ? -4.824 1.056 14.208 1.00 98.19 82 LEU A O 1
ATOM 591 N N . ASP A 1 83 ? -2.631 0.806 13.848 1.00 98.00 83 ASP A N 1
ATOM 592 C CA . ASP A 1 83 ? -2.389 0.055 15.083 1.00 98.00 83 ASP A CA 1
ATOM 593 C C . ASP A 1 83 ? -2.598 0.903 16.339 1.00 98.00 83 ASP A C 1
ATOM 595 O O . ASP A 1 83 ? -3.164 0.406 17.318 1.00 98.00 83 ASP A O 1
ATOM 599 N N . ALA A 1 84 ? -2.194 2.176 16.310 1.00 98.38 84 ALA A N 1
ATOM 600 C CA . ALA A 1 84 ? -2.445 3.116 17.399 1.00 98.38 84 ALA A CA 1
ATOM 601 C C . ALA A 1 84 ? -3.947 3.392 17.598 1.00 98.38 84 ALA A C 1
ATOM 603 O O . ALA A 1 84 ?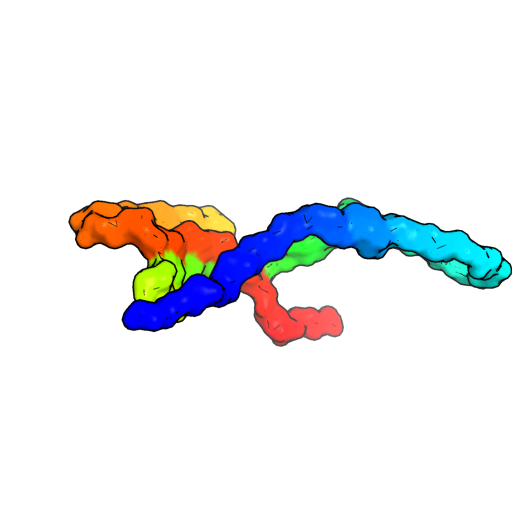 -4.388 3.610 18.727 1.00 98.38 84 ALA A O 1
ATOM 604 N N . GLU A 1 85 ? -4.735 3.316 16.525 1.00 97.88 85 GLU A N 1
ATOM 605 C CA . GLU A 1 85 ? -6.198 3.453 16.537 1.00 97.88 85 GLU A CA 1
ATOM 606 C C . GLU A 1 85 ? -6.933 2.133 16.848 1.00 97.88 85 GLU A C 1
ATOM 608 O O . GLU A 1 85 ? -8.152 2.114 17.005 1.00 97.88 85 GLU A O 1
ATOM 613 N N . GLY A 1 86 ? -6.206 1.018 16.988 1.00 97.81 86 GLY A N 1
ATOM 614 C CA . GLY A 1 86 ? -6.780 -0.299 17.279 1.00 97.81 86 GLY A CA 1
ATOM 615 C C . GLY A 1 86 ? -7.372 -1.023 16.064 1.00 97.81 86 GLY A C 1
ATOM 616 O O . GLY A 1 86 ? -7.979 -2.081 16.228 1.00 97.81 86 GLY A O 1
ATOM 617 N N . LEU A 1 87 ? -7.149 -0.509 14.854 1.00 97.56 87 LEU A N 1
ATOM 618 C CA . LEU A 1 87 ? -7.660 -1.020 13.579 1.00 97.56 87 LEU A CA 1
ATOM 619 C C . LEU A 1 87 ? -6.767 -2.140 13.019 1.00 97.56 87 LEU A C 1
ATOM 621 O O . LEU A 1 87 ? -6.163 -2.029 11.949 1.00 97.56 87 LEU A O 1
ATOM 625 N N . ARG A 1 88 ? -6.613 -3.221 13.787 1.00 95.75 88 ARG A N 1
ATOM 626 C CA . ARG A 1 88 ? -5.657 -4.311 13.498 1.00 95.75 88 ARG A CA 1
ATOM 627 C C . ARG A 1 88 ? -6.060 -5.215 12.333 1.00 95.75 88 ARG A C 1
ATOM 629 O O . ARG A 1 88 ? -5.202 -5.894 11.777 1.00 95.75 88 ARG A O 1
ATOM 636 N N . ASP A 1 89 ? -7.345 -5.273 12.010 1.00 96.69 89 ASP A N 1
ATOM 637 C CA . ASP A 1 89 ? -7.894 -6.081 10.919 1.00 96.69 89 ASP A CA 1
ATOM 638 C C . ASP A 1 89 ? -7.874 -5.360 9.566 1.00 96.69 89 ASP A C 1
ATOM 640 O O . ASP A 1 89 ? -7.926 -6.023 8.530 1.00 96.69 89 ASP A O 1
ATOM 644 N N . VAL A 1 90 ? -7.709 -4.032 9.561 1.00 98.12 90 VAL A N 1
ATOM 645 C CA . VAL A 1 90 ? -7.450 -3.254 8.345 1.00 98.12 90 VAL A CA 1
ATOM 646 C C . VAL A 1 90 ? -6.135 -3.711 7.717 1.00 98.12 90 VAL A C 1
ATOM 648 O O . VAL A 1 90 ? -5.114 -3.850 8.389 1.00 98.12 90 VAL A O 1
ATOM 651 N N . VAL A 1 91 ? -6.134 -3.939 6.410 1.00 98.06 91 VAL A N 1
ATOM 652 C CA . VAL A 1 91 ? -4.999 -4.487 5.668 1.00 98.06 91 VAL A CA 1
ATOM 653 C C . VAL A 1 91 ? -4.280 -3.376 4.908 1.00 98.06 91 VAL A C 1
ATOM 655 O O . VAL A 1 91 ? -4.891 -2.675 4.114 1.00 98.06 91 VAL A O 1
ATOM 658 N N . VAL A 1 92 ? -2.961 -3.266 5.094 1.00 98.31 92 VAL A N 1
ATOM 659 C CA . VAL A 1 92 ? -2.095 -2.366 4.311 1.00 98.31 92 VAL A CA 1
ATOM 660 C C . VAL A 1 92 ? -1.282 -3.190 3.310 1.00 98.31 92 VAL A C 1
ATOM 662 O O . VAL A 1 92 ? -0.618 -4.160 3.701 1.00 98.31 92 VAL A O 1
ATOM 665 N N . ARG A 1 93 ? -1.339 -2.858 2.016 1.00 97.88 93 ARG A N 1
ATOM 666 C CA . ARG A 1 93 ? -0.620 -3.580 0.950 1.00 97.88 93 ARG A CA 1
ATOM 667 C C . ARG A 1 93 ? 0.012 -2.633 -0.048 1.00 97.88 93 ARG A C 1
ATOM 669 O O . ARG A 1 93 ? -0.641 -1.730 -0.545 1.00 97.88 93 ARG A O 1
ATOM 676 N N . ILE A 1 94 ? 1.263 -2.902 -0.393 1.00 97.19 94 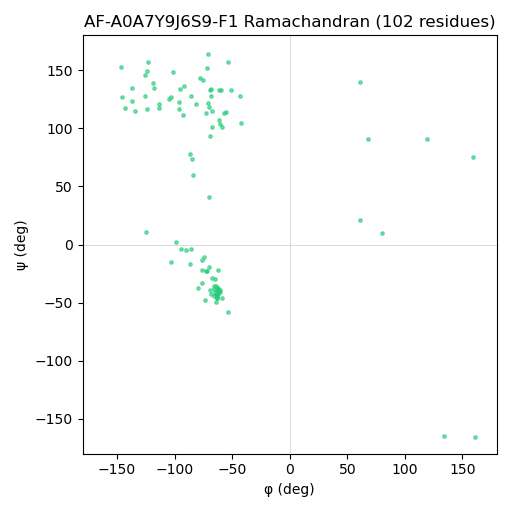ILE A N 1
ATOM 677 C CA . ILE A 1 94 ? 1.930 -2.245 -1.512 1.00 97.19 94 ILE A CA 1
ATOM 678 C C . ILE A 1 94 ? 1.587 -3.032 -2.775 1.00 97.19 94 ILE A C 1
ATOM 680 O O . ILE A 1 94 ? 1.764 -4.251 -2.812 1.00 97.19 94 ILE A O 1
ATOM 684 N N . VAL A 1 95 ? 1.095 -2.343 -3.798 1.00 95.56 95 VAL A N 1
ATOM 685 C CA . VAL A 1 95 ? 0.791 -2.916 -5.112 1.00 95.56 95 VAL A CA 1
ATOM 686 C C . VAL A 1 95 ? 1.537 -2.155 -6.200 1.00 95.56 95 VAL A C 1
ATOM 688 O O . VAL A 1 95 ? 1.795 -0.957 -6.071 1.00 95.56 95 VAL A O 1
ATOM 691 N N . ARG A 1 96 ? 1.884 -2.859 -7.279 1.00 93.62 96 ARG A N 1
ATOM 692 C CA . ARG A 1 96 ? 2.461 -2.248 -8.480 1.00 93.62 96 ARG A CA 1
ATOM 693 C C . ARG A 1 96 ? 1.400 -1.412 -9.191 1.00 93.62 96 ARG A C 1
ATOM 695 O O . ARG A 1 96 ? 0.280 -1.881 -9.397 1.00 93.62 96 ARG A O 1
ATOM 702 N N . LEU A 1 97 ? 1.764 -0.195 -9.574 1.00 92.56 97 LEU A N 1
ATOM 703 C CA . LEU A 1 97 ? 0.968 0.665 -10.437 1.00 92.56 97 LEU A CA 1
ATOM 704 C C . LEU A 1 97 ? 1.459 0.515 -11.872 1.00 92.56 97 LEU A C 1
ATOM 706 O O . LEU A 1 97 ? 2.618 0.795 -12.164 1.00 92.56 97 LEU A O 1
ATOM 710 N N . HIS A 1 98 ? 0.551 0.126 -12.759 1.00 89.62 98 HIS A N 1
ATOM 711 C CA . HIS A 1 98 ? 0.763 0.189 -14.198 1.00 89.62 98 HIS A CA 1
ATOM 712 C C . HIS A 1 98 ? -0.205 1.227 -14.756 1.00 89.62 98 HIS A C 1
ATOM 714 O O . HIS A 1 98 ? -1.425 1.091 -14.618 1.00 89.62 98 HIS A O 1
ATOM 720 N N . LEU A 1 99 ? 0.328 2.291 -15.338 1.00 87.00 99 LEU A N 1
ATOM 721 C CA . LEU A 1 99 ? -0.469 3.300 -16.010 1.00 87.00 99 LEU A CA 1
ATOM 722 C C . LEU A 1 99 ? -0.883 2.769 -17.388 1.00 87.00 99 LEU A C 1
ATOM 724 O O . LEU A 1 99 ? -0.115 2.062 -18.045 1.00 87.00 99 LEU A O 1
ATOM 728 N N . PRO A 1 100 ? -2.101 3.085 -17.859 1.00 82.38 100 PRO A N 1
ATOM 729 C CA . PRO A 1 100 ? -2.514 2.704 -19.198 1.00 82.38 100 PRO A CA 1
ATOM 730 C C . PRO A 1 100 ? -1.589 3.356 -20.234 1.00 82.38 100 PRO A C 1
ATOM 732 O O . PRO A 1 100 ? -1.661 4.557 -20.479 1.00 82.38 100 PRO A O 1
ATOM 735 N N . GLY A 1 101 ? -0.736 2.528 -20.838 1.00 65.62 101 GLY A N 1
ATOM 736 C CA . GLY A 1 101 ? 0.095 2.845 -21.991 1.00 65.62 101 GLY A CA 1
ATOM 737 C C . GLY A 1 101 ? 1.208 3.855 -21.726 1.00 65.62 101 GLY A C 1
ATOM 738 O O . GLY A 1 101 ? 1.075 5.031 -22.062 1.00 65.62 101 GLY A O 1
ATOM 739 N N . ARG A 1 102 ? 2.397 3.370 -21.353 1.00 53.34 102 ARG A N 1
ATOM 740 C CA . ARG A 1 102 ? 3.587 3.898 -22.024 1.00 53.34 102 ARG A CA 1
ATOM 741 C C . ARG A 1 102 ? 3.518 3.368 -23.453 1.00 53.34 102 ARG A C 1
ATOM 743 O O . ARG A 1 102 ? 3.874 2.224 -23.707 1.00 53.34 102 ARG A O 1
ATOM 750 N N . ALA A 1 103 ? 2.942 4.152 -24.363 1.00 44.72 103 ALA A N 1
ATOM 751 C CA . ALA A 1 103 ? 3.100 3.873 -25.783 1.00 44.72 103 ALA A CA 1
ATOM 752 C C . ALA A 1 103 ? 4.611 3.812 -26.052 1.00 44.72 103 ALA A C 1
ATOM 754 O O . ALA A 1 103 ? 5.313 4.798 -25.810 1.00 44.72 103 ALA A O 1
ATOM 755 N N . ALA A 1 104 ? 5.098 2.628 -26.421 1.00 48.12 104 ALA A N 1
ATOM 756 C CA . ALA A 1 104 ? 6.422 2.462 -27.000 1.00 48.12 104 ALA A CA 1
ATOM 757 C C . ALA A 1 104 ? 6.470 3.143 -28.374 1.00 48.12 104 ALA A C 1
ATOM 759 O O . ALA A 1 104 ? 5.433 3.109 -29.081 1.00 48.12 104 ALA A O 1
#

Mean predicted aligned error: 14.53 Å

Solvent-accessible surface area (backbone atoms only — not comparable to full-atom values): 6790 Å² total; per-residue (Å²): 145,82,81,91,79,82,76,80,72,74,88,72,60,65,72,68,76,70,60,80,84,86,78,86,87,80,95,68,90,78,74,67,79,57,65,65,59,55,49,50,58,68,71,59,56,81,30,24,32,32,34,41,35,33,79,89,78,72,48,72,48,80,46,70,80,25,54,74,71,56,35,54,55,51,43,53,52,51,49,53,51,33,50,76,73,66,46,74,76,48,43,72,44,80,44,79,33,72,68,91,68,82,77,126

Sequence (104 aa):
MMGDRFASHPCTDLERSLRPAGGEETAAGAEGPDWIEALAALDDCDGYVVLVIDPQTAEVDAHGPYGGPDAAVAADSLRSSLDAEGLRDVVVRIVRLHLPGRAA

Secondary structure (DSSP, 8-state):
----------S-SHHHHT---------S------HHHHHHHHH--SEEEEEEE-TTT--EEEEEEE-HHHHHHHHHHHHHHHHHTT-TTSEEEEEEE--S----

Organism: NCBI:txid663602

Nearest PDB structures (foldseek):
  6msp-assembly1_A  TM=4.489E-01  e=6.539E-01  synthetic construct
  7axg-assembly1_A  TM=3.108E-01  e=3.994E+00  Homo sapiens

Radius of gyration: 20.47 Å; Cα contacts (8 Å, |Δi|>4): 90; chains: 1; bounding box: 42×40×56 Å

pLDDT: mean 77.05, std 22.82, range [36.97, 98.56]

Foldseek 3Di:
DDDDDPPPPPPPCPVVVPDDDDDDDDDDDPPDPPVVVVVVVVVDAPAKWKWKAQPVVRDIDIDDRDHDVV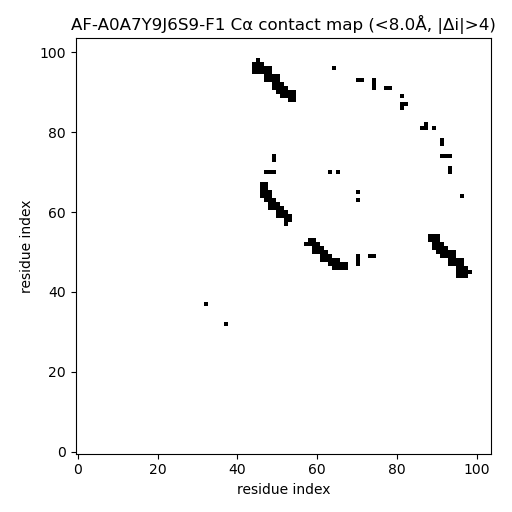LVVVQVVVCVVCVVVVVNRTDIDIDGHHDPDPPD